Protein AF-A0A945F8F7-F1 (afdb_monomer_lite)

Foldseek 3Di:
DDFDADQLLLLLVLDADDLVVLCVLLVPPDPVLSVLSVVLRVVLNVVSVVLCVVCVVVRVVLRVVSVVLSVVCVVVVHNPVVVVSVVSSVVPRPVSSVVNVVSVVVSLVSNVVSGDPSSSVSVVVVSCVSNVPPDDD

Radius of gyration: 18.46 Å; chains: 1; bounding box: 44×26×51 Å

pLDDT: mean 91.89, std 13.71, range [28.7, 98.62]

Sequence (137 aa):
MSPPEFNAIEKARIITYDTEKVIKKLKITEDSISKEISKYMATYNNEMNNLLLLHSKTLADLEKEFDKNVKIAIQNRDRSQMSGMKIKIKKIIPPIRYEVFEHEKVLNEALESILTEKQNNKWLKYQKQHNPNSTTF

Structure (mmCIF, N/CA/C/O backbone):
data_AF-A0A945F8F7-F1
#
_entry.id   AF-A0A945F8F7-F1
#
loop_
_atom_site.group_PDB
_atom_site.id
_atom_site.type_symbol
_atom_site.label_atom_id
_atom_site.label_alt_id
_atom_site.label_comp_id
_atom_site.label_asym_id
_atom_site.label_entity_id
_atom_site.label_seq_id
_atom_site.pdbx_PDB_ins_code
_atom_site.Cartn_x
_atom_site.Cartn_y
_atom_site.Cartn_z
_atom_site.occupancy
_atom_site.B_iso_or_equiv
_ato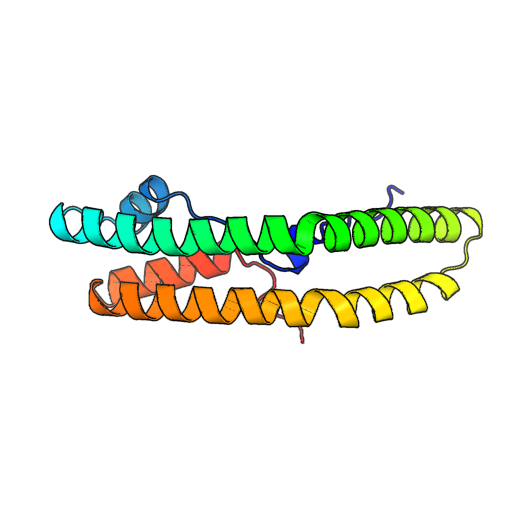m_site.auth_seq_id
_atom_site.auth_comp_id
_atom_site.auth_asym_id
_atom_site.auth_atom_id
_atom_site.pdbx_PDB_model_num
ATOM 1 N N . MET A 1 1 ? 23.461 15.217 -12.844 1.00 51.34 1 MET A N 1
ATOM 2 C CA . MET A 1 1 ? 22.007 15.161 -12.583 1.00 51.34 1 MET A CA 1
ATOM 3 C C . MET A 1 1 ? 21.651 13.691 -12.454 1.00 51.34 1 MET A C 1
ATOM 5 O O . MET A 1 1 ? 21.923 12.957 -13.397 1.00 51.34 1 MET A O 1
ATOM 9 N N . SER A 1 2 ? 21.180 13.243 -11.292 1.00 55.06 2 SER A N 1
ATOM 10 C CA . SER A 1 2 ? 20.784 11.840 -11.118 1.00 55.06 2 SER A CA 1
ATOM 11 C C . SER A 1 2 ? 19.518 11.552 -11.937 1.00 55.06 2 SER A C 1
ATOM 13 O O . SER A 1 2 ? 18.683 12.452 -12.075 1.00 55.06 2 SER A O 1
ATOM 15 N N . PRO A 1 3 ? 19.379 10.348 -12.517 1.00 61.91 3 PRO A N 1
ATOM 16 C CA . PRO A 1 3 ? 18.141 9.913 -13.157 1.00 61.91 3 PRO A CA 1
ATOM 17 C C . PRO A 1 3 ? 16.928 10.125 -12.235 1.00 61.91 3 PRO A C 1
ATOM 19 O O . PRO A 1 3 ? 17.061 9.894 -11.034 1.00 61.91 3 PRO A O 1
ATOM 22 N N . PRO A 1 4 ? 15.759 10.552 -12.749 1.00 70.75 4 PRO A N 1
ATOM 23 C CA . PRO A 1 4 ? 14.521 10.455 -11.985 1.00 70.75 4 PRO A CA 1
ATOM 24 C C . PRO A 1 4 ? 14.266 8.993 -11.608 1.00 70.75 4 PRO A C 1
ATOM 26 O O . PRO A 1 4 ? 14.385 8.115 -12.458 1.00 70.75 4 PRO A O 1
ATOM 29 N N . GLU A 1 5 ? 13.906 8.753 -10.353 1.00 80.31 5 GLU A N 1
ATOM 30 C CA . GLU A 1 5 ? 13.538 7.428 -9.860 1.00 80.31 5 GLU A CA 1
ATOM 31 C C . GLU A 1 5 ? 12.082 7.117 -10.236 1.00 80.31 5 GLU A C 1
ATOM 33 O O . GLU A 1 5 ? 11.199 7.980 -10.151 1.00 80.31 5 GLU A O 1
ATOM 38 N N . PHE A 1 6 ? 11.824 5.894 -10.699 1.00 89.06 6 PHE A N 1
ATOM 39 C CA . PHE A 1 6 ? 10.484 5.410 -11.017 1.00 89.06 6 PHE A CA 1
ATOM 40 C C . PHE A 1 6 ? 10.200 4.146 -10.213 1.00 89.06 6 PHE A C 1
ATOM 42 O O . PHE A 1 6 ? 10.767 3.100 -10.496 1.00 89.06 6 PHE A O 1
ATOM 49 N N . ASN A 1 7 ? 9.293 4.261 -9.244 1.00 92.81 7 ASN A N 1
ATOM 50 C CA . ASN A 1 7 ? 8.803 3.142 -8.448 1.00 92.81 7 ASN A CA 1
ATOM 51 C C . ASN A 1 7 ? 7.434 2.694 -8.985 1.00 92.81 7 ASN A C 1
ATOM 53 O O . ASN A 1 7 ? 6.422 3.380 -8.818 1.00 92.81 7 ASN A O 1
ATOM 57 N N . ALA A 1 8 ? 7.396 1.564 -9.681 1.00 94.06 8 ALA A N 1
ATOM 58 C CA . ALA A 1 8 ? 6.201 1.035 -10.318 1.00 94.06 8 ALA A CA 1
ATOM 59 C C . ALA A 1 8 ? 5.153 0.578 -9.294 1.00 94.06 8 ALA A C 1
ATOM 61 O O . ALA A 1 8 ? 3.962 0.778 -9.537 1.00 94.06 8 ALA A O 1
ATOM 62 N N . ILE A 1 9 ? 5.575 0.041 -8.144 1.00 94.31 9 ILE A N 1
ATOM 63 C CA . ILE A 1 9 ? 4.683 -0.384 -7.050 1.00 94.31 9 ILE A CA 1
ATOM 64 C C . ILE A 1 9 ? 3.935 0.829 -6.482 1.00 94.31 9 ILE A C 1
ATOM 66 O O . ILE A 1 9 ? 2.704 0.829 -6.411 1.00 94.31 9 ILE A O 1
ATOM 70 N N . GLU A 1 10 ? 4.649 1.914 -6.179 1.00 92.44 10 GLU A N 1
ATOM 71 C CA . GLU A 1 10 ? 4.045 3.169 -5.715 1.00 92.44 10 GLU A CA 1
ATOM 72 C C . GLU A 1 10 ? 3.109 3.775 -6.765 1.00 92.44 10 GLU A C 1
ATOM 74 O O . GLU A 1 10 ? 2.037 4.295 -6.445 1.00 92.44 10 GLU A O 1
ATOM 79 N N . LYS A 1 11 ? 3.476 3.701 -8.051 1.00 93.38 11 LYS A N 1
ATOM 80 C CA . LYS A 1 11 ? 2.611 4.181 -9.139 1.00 93.38 11 LYS A CA 1
ATOM 81 C C . LYS A 1 11 ? 1.369 3.306 -9.309 1.00 93.38 11 LYS A C 1
ATOM 83 O O . LYS A 1 11 ? 0.324 3.848 -9.683 1.00 93.38 11 LYS A O 1
ATOM 88 N N . ALA A 1 12 ? 1.458 2.010 -9.029 1.00 95.12 12 ALA A N 1
ATOM 89 C CA . ALA A 1 12 ? 0.326 1.088 -8.978 1.00 95.12 12 ALA A CA 1
ATOM 90 C C . ALA A 1 12 ? -0.527 1.257 -7.708 1.00 95.12 12 ALA A C 1
ATOM 92 O O . ALA A 1 12 ? -1.681 0.850 -7.714 1.00 95.12 12 ALA A O 1
ATOM 93 N N . ARG A 1 13 ? -0.004 1.939 -6.677 1.00 93.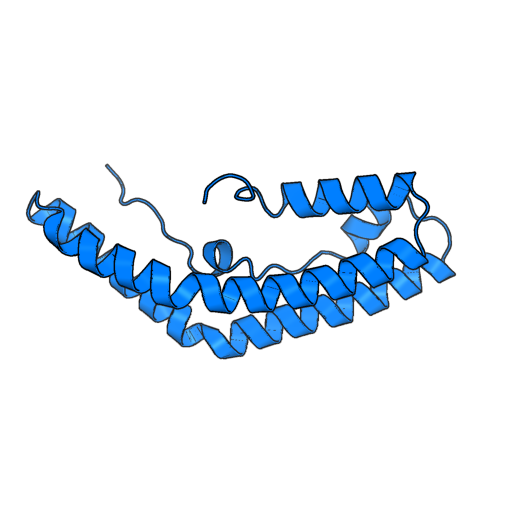88 13 ARG A N 1
ATOM 94 C CA . ARG A 1 13 ? -0.623 2.143 -5.354 1.00 93.88 13 ARG A CA 1
ATOM 95 C C . ARG A 1 13 ? -0.805 0.865 -4.536 1.00 93.88 13 ARG A C 1
ATOM 97 O O . ARG A 1 13 ? -1.640 0.827 -3.643 1.00 93.88 13 ARG A O 1
ATOM 104 N N . ILE A 1 14 ? -0.002 -0.162 -4.791 1.00 95.38 14 ILE A N 1
ATOM 105 C CA . ILE A 1 14 ? -0.041 -1.376 -3.975 1.00 95.38 14 ILE A CA 1
ATOM 106 C C . ILE A 1 14 ? 0.645 -1.065 -2.638 1.00 95.38 14 ILE A C 1
ATOM 108 O O . ILE A 1 14 ? 1.872 -1.069 -2.547 1.00 95.38 14 ILE A O 1
ATOM 112 N N . ILE A 1 15 ? -0.151 -0.732 -1.619 1.00 94.25 15 ILE A N 1
ATOM 113 C CA . ILE A 1 15 ? 0.322 -0.375 -0.277 1.00 94.25 15 ILE A CA 1
ATOM 114 C C . ILE A 1 15 ? -0.455 -1.133 0.794 1.00 94.25 15 ILE A C 1
ATOM 116 O O . ILE A 1 15 ? -1.669 -1.277 0.707 1.00 94.25 15 ILE A O 1
ATOM 120 N N . THR A 1 16 ? 0.239 -1.565 1.841 1.00 95.75 16 THR A N 1
ATOM 121 C CA . THR A 1 16 ? -0.369 -2.167 3.035 1.00 95.75 16 THR A CA 1
ATOM 122 C C . THR A 1 16 ? -0.438 -1.157 4.173 1.00 95.75 16 THR A C 1
ATOM 124 O O . THR A 1 16 ? 0.426 -0.282 4.289 1.00 95.75 16 THR A O 1
ATOM 127 N N . TYR A 1 17 ? -1.402 -1.320 5.074 1.00 96.00 17 TYR A N 1
ATOM 128 C CA . TYR A 1 17 ? -1.510 -0.505 6.280 1.00 96.00 17 TYR A CA 1
ATOM 129 C C . TYR A 1 17 ? -1.005 -1.238 7.517 1.00 96.00 17 TYR A C 1
ATOM 131 O O . TYR A 1 17 ? -1.265 -2.422 7.723 1.00 96.00 17 TYR A O 1
ATOM 139 N N . ASP A 1 18 ? -0.324 -0.494 8.381 1.00 96.56 18 ASP A N 1
ATOM 140 C CA . ASP A 1 18 ? 0.001 -0.934 9.731 1.00 96.56 18 ASP A CA 1
ATOM 141 C C . ASP A 1 18 ? -1.242 -0.766 10.616 1.00 96.56 18 ASP A C 1
ATOM 143 O O . ASP A 1 18 ? -1.633 0.351 10.973 1.00 96.56 18 ASP A O 1
ATOM 147 N N . THR A 1 19 ? -1.878 -1.891 10.935 1.00 96.25 19 THR A N 1
ATOM 148 C CA . THR A 1 19 ? -3.125 -1.948 11.700 1.00 96.25 19 THR A CA 1
ATOM 149 C C . THR A 1 19 ? -3.015 -1.237 13.050 1.00 96.25 19 THR A C 1
ATOM 151 O O . THR A 1 19 ? -3.908 -0.466 13.409 1.00 96.25 19 THR A O 1
ATOM 154 N N . GLU A 1 20 ? -1.912 -1.419 13.783 1.00 96.62 20 GLU A N 1
ATOM 155 C CA . GLU A 1 20 ? -1.714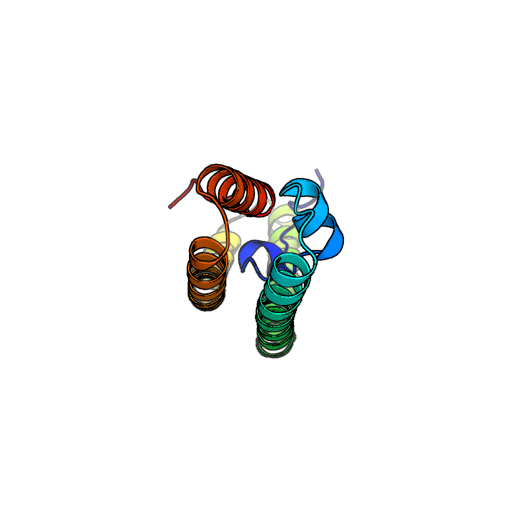 -0.785 15.092 1.00 96.62 20 GLU A CA 1
ATOM 156 C C . GLU A 1 20 ? -1.625 0.738 14.958 1.00 96.62 20 GLU A C 1
ATOM 158 O O . GLU A 1 20 ? -2.254 1.486 15.719 1.00 96.62 20 GLU A O 1
ATOM 163 N N . LYS A 1 21 ? -0.894 1.223 13.944 1.00 96.62 21 LYS A N 1
ATOM 164 C CA . LYS A 1 21 ? -0.823 2.660 13.647 1.00 96.62 21 LYS A CA 1
ATOM 165 C C . LYS A 1 21 ? -2.183 3.226 13.266 1.00 96.62 21 LYS A C 1
ATOM 167 O O . LYS A 1 21 ? -2.504 4.332 13.710 1.00 96.62 21 LYS A O 1
ATOM 172 N N . VAL A 1 22 ? -2.987 2.498 12.489 1.00 96.88 22 VAL A N 1
ATOM 173 C CA . VAL A 1 22 ? -4.345 2.929 12.129 1.00 96.88 22 VAL A CA 1
ATOM 174 C C . VAL A 1 22 ? -5.217 3.037 13.376 1.00 96.88 22 VAL A C 1
ATOM 176 O O . VAL A 1 22 ? -5.749 4.115 13.644 1.00 96.88 22 VAL A O 1
ATOM 179 N N . ILE A 1 23 ? -5.309 1.981 14.187 1.00 97.75 23 ILE A N 1
ATOM 180 C CA . ILE A 1 23 ? -6.103 1.954 15.429 1.00 97.75 23 ILE A CA 1
ATOM 181 C C . ILE A 1 23 ? -5.724 3.136 16.335 1.00 97.75 23 ILE A C 1
ATOM 183 O O . ILE A 1 23 ? -6.587 3.912 16.768 1.00 97.75 23 ILE A O 1
ATOM 187 N N . LYS A 1 24 ? -4.417 3.362 16.529 1.00 97.31 24 LYS A N 1
ATOM 188 C CA . LYS A 1 24 ? -3.890 4.491 17.308 1.00 97.31 24 LYS A CA 1
ATOM 189 C C . LYS A 1 24 ? -4.257 5.850 16.701 1.00 97.31 24 LYS A C 1
ATOM 191 O O . LYS A 1 24 ? -4.648 6.767 17.427 1.00 97.31 24 LYS A O 1
ATOM 196 N N . LYS A 1 25 ? -4.157 6.009 15.377 1.00 96.00 25 LYS A N 1
ATOM 197 C CA . LYS A 1 25 ? -4.490 7.256 14.660 1.00 96.00 25 LYS A CA 1
ATOM 198 C C . LYS A 1 25 ? -5.976 7.598 14.773 1.00 96.00 25 LYS A C 1
ATOM 200 O O . LYS A 1 25 ? -6.337 8.768 14.962 1.00 96.00 25 LYS A O 1
ATOM 205 N N . LEU A 1 26 ? -6.830 6.584 14.674 1.00 97.06 26 LEU A N 1
ATOM 206 C CA . LEU A 1 26 ? -8.278 6.723 14.784 1.00 97.06 26 LEU A CA 1
ATOM 207 C C . LEU A 1 26 ? -8.729 6.956 16.233 1.00 97.06 26 LEU A C 1
ATOM 209 O O . LEU A 1 26 ? -9.780 7.565 16.439 1.00 97.06 26 LEU A O 1
ATOM 213 N N . LYS A 1 27 ? -7.867 6.646 17.215 1.00 97.06 27 LYS A N 1
ATOM 214 C CA . LYS A 1 27 ? -8.147 6.691 18.659 1.00 97.06 27 LYS A CA 1
ATOM 215 C C . LYS A 1 27 ? -9.254 5.702 19.038 1.00 97.06 27 LYS A C 1
ATOM 217 O O . LYS A 1 27 ? -10.198 6.075 19.728 1.00 97.06 27 LYS A O 1
ATOM 222 N N . ILE A 1 28 ? -9.163 4.477 18.525 1.00 97.50 28 ILE A N 1
ATOM 223 C CA . ILE A 1 28 ? -10.078 3.394 18.897 1.00 97.50 28 ILE A CA 1
ATOM 224 C C . ILE A 1 28 ? -9.672 2.883 20.275 1.00 97.50 28 ILE A C 1
ATOM 226 O O . ILE A 1 28 ? -8.506 2.564 20.495 1.00 97.50 28 ILE A O 1
ATOM 230 N N . THR A 1 29 ? -10.629 2.850 21.194 1.00 95.00 29 THR A N 1
ATOM 231 C CA . THR A 1 29 ? -10.441 2.345 22.561 1.00 95.00 29 THR A CA 1
ATOM 232 C C . THR A 1 29 ? -11.253 1.087 22.830 1.00 95.00 29 THR A C 1
ATOM 234 O O . THR A 1 29 ? -11.001 0.414 23.819 1.00 95.00 29 THR A O 1
ATOM 237 N N . GLU A 1 30 ? -12.248 0.792 21.990 1.00 96.75 30 GLU A N 1
ATOM 238 C CA . GLU A 1 30 ? -13.101 -0.381 22.141 1.00 96.75 30 GLU A CA 1
ATOM 239 C C . GLU A 1 30 ? -12.453 -1.603 21.480 1.00 96.75 30 GLU A C 1
ATOM 241 O O . GLU A 1 30 ? -12.122 -1.582 20.290 1.00 96.75 30 GLU A O 1
ATOM 246 N N . ASP A 1 31 ? -12.283 -2.674 22.253 1.00 96.62 31 ASP A N 1
ATOM 247 C CA . ASP A 1 31 ? -11.599 -3.890 21.802 1.00 96.62 31 ASP A CA 1
ATOM 248 C C . ASP A 1 31 ? -12.348 -4.620 20.680 1.00 96.62 31 ASP A C 1
ATOM 250 O O . ASP A 1 31 ? -11.717 -5.224 19.812 1.00 96.62 31 ASP A O 1
ATOM 254 N N . SER A 1 32 ? -13.682 -4.570 20.678 1.00 96.88 32 SER A N 1
ATOM 255 C CA . SER A 1 32 ? -14.534 -5.145 19.625 1.00 96.88 32 SER A CA 1
ATOM 256 C C . SER A 1 32 ? -14.232 -4.491 18.269 1.00 96.88 32 SER A C 1
ATOM 258 O O . SER A 1 32 ? -13.832 -5.176 17.329 1.00 96.88 32 SER A O 1
ATOM 260 N N . ILE A 1 33 ? -14.301 -3.158 18.207 1.00 97.25 33 ILE A N 1
ATOM 261 C CA . ILE A 1 33 ? -14.017 -2.352 17.015 1.00 97.25 33 ILE A CA 1
ATOM 262 C C . ILE A 1 33 ? -12.559 -2.546 16.580 1.00 97.25 33 ILE A C 1
ATOM 264 O O . ILE A 1 33 ? -12.272 -2.711 15.396 1.00 97.25 33 ILE A O 1
ATOM 268 N N . SER A 1 34 ? -11.620 -2.579 17.529 1.00 97.62 34 SER A N 1
ATOM 269 C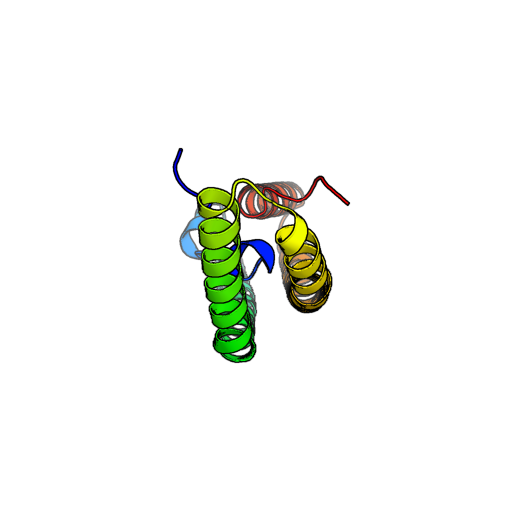 CA . SER A 1 34 ? -10.199 -2.837 17.256 1.00 97.62 34 SER A CA 1
ATOM 270 C C . SER A 1 34 ? -9.973 -4.183 16.546 1.00 97.62 34 SER A C 1
ATOM 272 O O . SER A 1 34 ? -9.235 -4.261 15.555 1.00 97.62 34 SER A O 1
ATOM 274 N N . LYS A 1 35 ? -10.657 -5.245 16.996 1.00 98.06 35 LYS A N 1
ATOM 275 C CA . LYS A 1 35 ? -10.608 -6.575 16.365 1.00 98.06 35 LYS A CA 1
ATOM 276 C C . LYS A 1 35 ? -11.217 -6.573 14.963 1.00 98.06 35 LYS A C 1
ATOM 278 O O . LYS A 1 35 ? -10.642 -7.180 14.059 1.00 98.06 35 LYS A O 1
ATOM 283 N N . GLU A 1 36 ? -12.334 -5.880 14.758 1.00 98.12 36 GLU A N 1
ATOM 284 C CA . GLU A 1 36 ? -12.966 -5.774 13.438 1.00 98.12 36 GLU A CA 1
ATOM 285 C C . GLU A 1 36 ? -12.089 -5.017 12.439 1.00 98.12 36 GLU A C 1
ATOM 287 O O . GLU A 1 36 ? -11.824 -5.526 11.349 1.00 98.12 36 GLU A O 1
ATOM 292 N N . ILE A 1 37 ? -11.533 -3.868 12.838 1.00 98.19 37 ILE A N 1
ATOM 293 C CA . ILE A 1 37 ? -10.556 -3.123 12.029 1.00 98.19 37 ILE A CA 1
ATOM 294 C C . ILE A 1 37 ? -9.379 -4.023 11.663 1.00 98.19 37 ILE A C 1
ATOM 296 O O . ILE A 1 37 ? -8.962 -4.052 10.507 1.00 98.19 37 ILE A O 1
ATOM 300 N N . SER A 1 38 ? -8.863 -4.791 12.625 1.00 98.25 38 SER A N 1
ATOM 301 C CA . SER A 1 38 ? -7.740 -5.701 12.387 1.00 98.25 38 SER A CA 1
ATOM 302 C C . SER A 1 38 ? -8.061 -6.756 11.333 1.00 98.25 38 SER A C 1
ATOM 304 O O . SER A 1 38 ? -7.232 -7.026 10.466 1.00 98.25 38 SER A O 1
ATOM 306 N N . LYS A 1 39 ? -9.278 -7.308 11.354 1.00 98.44 39 LYS A N 1
ATOM 307 C CA . LYS A 1 39 ? -9.744 -8.277 10.358 1.00 98.44 39 LYS A CA 1
ATOM 308 C C . LYS A 1 39 ? -9.869 -7.654 8.964 1.00 98.44 39 LYS A C 1
ATOM 310 O O . LYS A 1 39 ? -9.390 -8.243 7.991 1.00 98.44 39 LYS A O 1
ATOM 315 N N . TYR A 1 40 ? -10.487 -6.477 8.857 1.00 98.56 40 TYR A N 1
ATOM 316 C CA . TYR A 1 40 ? -10.649 -5.791 7.571 1.00 98.56 40 TYR A CA 1
ATOM 317 C C . TYR A 1 40 ? -9.300 -5.368 6.978 1.00 98.56 40 TYR A C 1
ATOM 319 O O . TYR A 1 40 ? -9.046 -5.610 5.799 1.00 98.56 40 TYR A O 1
ATOM 327 N N . MET A 1 41 ? -8.391 -4.845 7.807 1.00 97.81 41 MET A N 1
ATOM 328 C CA . MET A 1 41 ? -7.029 -4.492 7.393 1.00 97.81 41 MET A CA 1
ATOM 329 C C . MET A 1 41 ? -6.213 -5.709 6.968 1.00 97.81 41 MET A C 1
ATOM 331 O O . MET A 1 41 ? -5.534 -5.651 5.948 1.00 97.81 41 MET A O 1
ATOM 335 N N . ALA A 1 42 ? -6.288 -6.821 7.705 1.00 98.44 42 ALA A N 1
ATOM 336 C CA . ALA A 1 42 ? -5.599 -8.053 7.324 1.00 98.44 42 ALA A CA 1
ATOM 337 C C . ALA A 1 42 ? -6.086 -8.573 5.965 1.00 98.44 42 ALA A C 1
ATOM 339 O O . ALA A 1 42 ? -5.274 -8.964 5.131 1.00 98.44 42 ALA A O 1
ATOM 340 N N . THR A 1 43 ? -7.399 -8.520 5.725 1.00 98.50 43 THR A N 1
ATOM 341 C CA . THR A 1 43 ? -7.997 -8.910 4.440 1.00 98.50 43 THR A CA 1
ATOM 342 C C . THR A 1 43 ? -7.466 -8.031 3.309 1.00 98.50 43 THR A C 1
ATOM 344 O O . THR A 1 43 ? -6.891 -8.547 2.357 1.00 98.50 43 THR A O 1
ATOM 347 N N . TYR A 1 44 ? -7.563 -6.706 3.448 1.00 98.44 44 TYR A N 1
ATOM 348 C CA . TYR A 1 44 ? -7.037 -5.765 2.457 1.00 98.44 44 TYR A CA 1
ATOM 349 C C . TYR A 1 44 ? -5.530 -5.950 2.209 1.00 98.44 44 TYR A C 1
ATOM 351 O O . TYR A 1 44 ? -5.097 -6.045 1.065 1.00 98.44 44 TYR A O 1
ATOM 359 N N . ASN A 1 45 ? -4.722 -6.056 3.268 1.00 98.38 45 ASN A N 1
ATOM 360 C CA . ASN A 1 45 ? -3.274 -6.230 3.150 1.00 98.38 45 ASN A CA 1
ATOM 361 C C . ASN A 1 45 ? -2.905 -7.532 2.427 1.00 98.38 45 ASN A C 1
ATOM 363 O O . ASN A 1 45 ? -1.953 -7.544 1.648 1.00 98.38 45 ASN A O 1
ATOM 367 N N . ASN A 1 46 ? -3.653 -8.614 2.658 1.00 98.62 46 ASN A N 1
ATOM 368 C CA . ASN A 1 46 ? -3.461 -9.865 1.930 1.00 98.62 46 ASN A CA 1
ATOM 369 C C . ASN A 1 46 ? -3.754 -9.689 0.437 1.00 98.62 46 ASN A C 1
ATOM 371 O O . ASN A 1 46 ? -2.954 -10.143 -0.376 1.00 98.62 46 ASN A O 1
ATOM 375 N N . GLU A 1 47 ? -4.816 -8.970 0.066 1.00 98.44 47 GLU A N 1
ATOM 376 C CA . GLU A 1 47 ? -5.089 -8.676 -1.346 1.00 98.44 47 GLU A CA 1
ATOM 377 C C . GLU A 1 47 ? -4.002 -7.805 -1.982 1.00 98.44 47 GLU A C 1
ATOM 379 O O . GLU A 1 47 ? -3.568 -8.072 -3.101 1.00 98.44 47 GLU A O 1
ATOM 384 N N . MET A 1 48 ? -3.461 -6.824 -1.256 1.00 98.25 48 MET A N 1
ATOM 385 C CA . MET A 1 48 ? -2.328 -6.030 -1.748 1.00 98.25 48 MET A CA 1
ATOM 386 C C . MET A 1 48 ? -1.078 -6.889 -1.964 1.00 98.25 48 MET A C 1
ATOM 388 O O . MET A 1 48 ? -0.390 -6.737 -2.972 1.00 98.25 48 MET A O 1
ATOM 392 N N . ASN A 1 49 ? -0.806 -7.835 -1.062 1.00 98.19 49 ASN A N 1
ATOM 393 C CA . ASN A 1 49 ? 0.288 -8.791 -1.226 1.00 98.19 49 ASN A CA 1
ATOM 394 C C . ASN A 1 49 ? 0.052 -9.735 -2.418 1.00 98.19 49 ASN A C 1
ATOM 396 O O . ASN A 1 49 ? 0.996 -10.037 -3.149 1.00 98.19 49 ASN A O 1
ATOM 400 N N . ASN A 1 50 ? -1.192 -10.160 -2.652 1.00 98.44 50 ASN A N 1
ATOM 401 C CA . ASN A 1 50 ? -1.562 -10.982 -3.803 1.00 98.44 50 ASN A CA 1
ATOM 402 C C . ASN A 1 50 ? -1.359 -10.222 -5.120 1.00 98.44 50 ASN A C 1
ATOM 404 O O . ASN A 1 50 ? -0.720 -10.749 -6.032 1.00 98.44 50 ASN A O 1
ATOM 408 N N . LEU A 1 51 ? -1.826 -8.970 -5.205 1.00 98.12 51 LEU A N 1
ATOM 409 C CA . LEU A 1 51 ? -1.596 -8.099 -6.363 1.00 98.12 51 LEU A CA 1
ATOM 410 C C . LEU A 1 51 ? -0.101 -7.853 -6.587 1.00 98.12 51 LEU A C 1
ATOM 412 O O . LEU A 1 51 ? 0.376 -7.920 -7.723 1.00 98.12 51 LEU A O 1
ATOM 416 N N . LEU A 1 52 ? 0.661 -7.618 -5.513 1.00 97.69 52 LEU A N 1
ATOM 417 C CA . LEU A 1 52 ? 2.110 -7.471 -5.601 1.00 97.69 52 LEU A CA 1
ATOM 418 C C . LEU A 1 52 ? 2.752 -8.729 -6.182 1.00 97.69 52 LEU A C 1
ATOM 420 O O . LEU A 1 52 ? 3.567 -8.623 -7.094 1.00 97.69 52 LEU A O 1
ATOM 424 N N . LEU A 1 53 ? 2.384 -9.912 -5.691 1.00 98.25 53 LEU A N 1
ATOM 425 C CA . LEU A 1 53 ? 2.916 -11.178 -6.185 1.00 98.25 53 LEU A CA 1
ATOM 426 C C . LEU A 1 53 ? 2.570 -11.382 -7.666 1.00 98.25 53 LEU A C 1
ATOM 428 O O . LEU A 1 53 ? 3.468 -11.652 -8.468 1.00 98.25 53 LEU A O 1
ATOM 432 N N . LEU A 1 54 ? 1.298 -11.187 -8.026 1.00 98.44 54 LEU A N 1
ATOM 433 C CA . LEU A 1 54 ? 0.767 -11.355 -9.379 1.00 98.44 54 LEU A CA 1
ATOM 434 C C . LEU A 1 54 ? 1.472 -10.448 -10.396 1.00 98.44 54 LEU A C 1
ATOM 436 O O . LEU A 1 54 ? 1.807 -10.889 -11.497 1.00 98.44 54 LEU A O 1
ATOM 440 N N . HIS A 1 55 ? 1.732 -9.193 -10.027 1.00 97.94 55 HIS A N 1
ATOM 441 C CA . HIS A 1 55 ? 2.315 -8.195 -10.926 1.00 97.94 55 HIS A CA 1
ATOM 442 C C . HIS A 1 55 ? 3.813 -7.952 -10.717 1.00 97.94 55 HIS A C 1
ATOM 444 O O . HIS A 1 55 ? 4.402 -7.176 -11.471 1.00 97.94 55 HIS A O 1
ATOM 450 N N . SER A 1 56 ? 4.445 -8.627 -9.753 1.00 96.69 56 SER A N 1
ATOM 451 C CA . SER A 1 56 ? 5.845 -8.421 -9.342 1.00 96.69 56 SER A CA 1
ATOM 452 C C . SER A 1 56 ? 6.810 -8.362 -10.525 1.00 96.69 56 SER A C 1
ATOM 454 O O . SER A 1 56 ? 7.558 -7.397 -10.679 1.00 96.69 56 SER A O 1
ATOM 456 N N . LYS A 1 57 ? 6.750 -9.363 -11.410 1.00 97.88 57 LYS A N 1
ATOM 457 C CA . LYS A 1 57 ? 7.591 -9.431 -12.608 1.00 97.88 57 LYS A CA 1
ATOM 458 C C . LYS A 1 57 ? 7.322 -8.268 -13.562 1.00 97.88 57 LYS A C 1
ATOM 460 O O . LYS A 1 57 ? 8.258 -7.603 -13.988 1.00 97.88 57 LYS A O 1
ATOM 465 N N . THR A 1 58 ? 6.054 -8.001 -13.867 1.00 98.00 58 THR A N 1
ATOM 466 C CA . THR A 1 58 ? 5.648 -6.924 -14.782 1.00 98.00 58 THR A CA 1
ATOM 467 C C . THR A 1 58 ? 6.108 -5.553 -14.287 1.00 98.00 58 THR A C 1
ATOM 469 O O . THR A 1 58 ? 6.601 -4.751 -15.077 1.00 98.00 58 THR A O 1
ATOM 472 N N . LEU A 1 59 ? 5.970 -5.284 -12.986 1.00 97.19 59 LEU A N 1
ATOM 473 C CA . LEU A 1 59 ? 6.394 -4.027 -12.369 1.00 97.19 59 LEU A CA 1
ATOM 474 C C . LEU A 1 59 ? 7.926 -3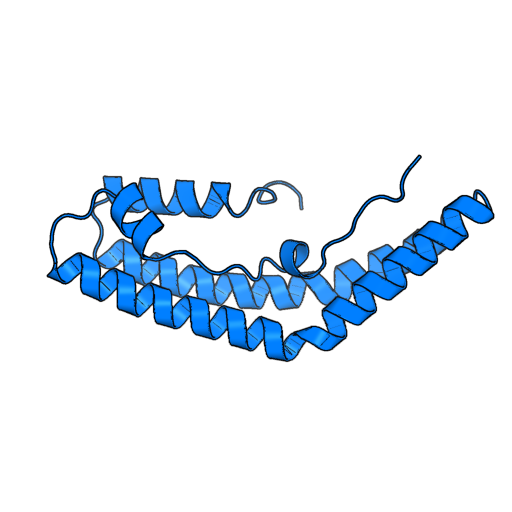.907 -12.359 1.00 97.19 59 LEU A C 1
ATOM 476 O O . LEU A 1 59 ? 8.447 -2.878 -12.781 1.00 97.19 59 LEU A O 1
ATOM 480 N N . ALA A 1 60 ? 8.645 -4.971 -11.990 1.00 97.06 60 ALA A N 1
ATOM 481 C CA . ALA A 1 60 ? 10.109 -4.984 -11.997 1.00 97.06 60 ALA A CA 1
ATOM 482 C C . ALA A 1 60 ? 10.699 -4.814 -13.409 1.00 97.06 60 ALA A C 1
ATOM 484 O O . ALA A 1 60 ? 11.698 -4.116 -13.595 1.00 97.06 60 ALA A O 1
ATOM 485 N N . ASP A 1 61 ? 10.089 -5.435 -14.420 1.00 97.12 61 ASP A N 1
ATOM 486 C CA . ASP A 1 61 ? 10.511 -5.280 -15.813 1.00 97.12 61 ASP A CA 1
ATOM 487 C C . ASP A 1 61 ? 10.239 -3.850 -16.312 1.00 97.12 61 ASP A C 1
ATOM 489 O O . ASP A 1 61 ? 11.088 -3.261 -16.986 1.00 97.12 61 ASP A O 1
ATOM 493 N N . LEU A 1 62 ? 9.110 -3.245 -15.916 1.00 96.50 62 LEU A N 1
ATOM 494 C CA . LEU A 1 62 ? 8.784 -1.853 -16.238 1.00 96.50 62 LEU A CA 1
ATOM 495 C C . LEU A 1 62 ? 9.807 -0.863 -15.653 1.00 96.50 62 LEU A C 1
ATOM 497 O O . LEU A 1 62 ? 10.213 0.065 -16.354 1.00 96.50 62 LEU A O 1
ATOM 501 N N . GLU A 1 63 ? 10.240 -1.059 -14.405 1.00 95.38 63 GLU A N 1
ATOM 502 C CA . GLU A 1 63 ? 11.277 -0.237 -13.760 1.00 95.38 63 GLU A CA 1
ATOM 503 C C . GLU A 1 63 ? 12.631 -0.375 -14.458 1.00 95.38 63 GLU A C 1
ATOM 505 O O . GLU A 1 63 ? 13.239 0.623 -14.847 1.00 95.38 63 GLU A O 1
ATOM 510 N N . LYS A 1 64 ? 13.074 -1.612 -14.717 1.00 95.56 64 LYS A N 1
ATOM 511 C CA . LYS A 1 64 ? 14.336 -1.873 -15.429 1.00 95.56 64 LYS A CA 1
ATOM 512 C C . LYS A 1 64 ? 14.351 -1.240 -16.817 1.00 95.56 64 LYS A C 1
ATOM 514 O O . LYS A 1 64 ? 15.366 -0.681 -17.243 1.00 95.56 64 LYS A O 1
ATOM 519 N N . GLU A 1 65 ? 13.240 -1.337 -17.546 1.00 95.00 65 GLU A N 1
ATOM 520 C CA . GLU A 1 65 ? 13.102 -0.690 -18.846 1.00 95.00 65 GLU A CA 1
ATOM 521 C C . GLU A 1 65 ? 13.142 0.835 -18.735 1.00 95.00 65 GLU A C 1
ATOM 523 O O . GLU A 1 65 ? 13.808 1.482 -19.551 1.00 95.00 65 GLU A O 1
ATOM 528 N N . PHE A 1 66 ? 12.467 1.414 -17.740 1.00 94.69 66 PHE A N 1
ATOM 529 C CA . PHE A 1 66 ? 12.493 2.852 -17.495 1.00 94.69 66 PHE A CA 1
ATOM 530 C C . PHE A 1 66 ? 13.924 3.336 -17.239 1.00 94.69 66 PHE A C 1
ATOM 532 O O . PHE A 1 66 ? 14.401 4.228 -17.944 1.00 94.69 66 PHE A O 1
ATOM 539 N N . ASP A 1 67 ? 14.645 2.687 -16.325 1.00 93.50 67 ASP A N 1
ATOM 540 C CA . ASP A 1 67 ? 16.030 3.020 -15.986 1.00 93.50 67 ASP A CA 1
ATOM 541 C C . ASP A 1 67 ? 16.958 2.942 -17.196 1.00 93.50 67 ASP A C 1
ATOM 543 O O . ASP A 1 67 ? 17.793 3.826 -17.423 1.00 93.50 67 ASP A O 1
ATOM 547 N N . LYS A 1 68 ? 16.805 1.892 -18.011 1.00 93.50 68 LYS A N 1
ATOM 548 C CA . LYS A 1 68 ? 17.566 1.734 -19.253 1.00 93.50 68 LYS A CA 1
ATOM 549 C C . LYS A 1 68 ? 17.297 2.893 -20.214 1.00 93.50 68 LYS A C 1
ATOM 551 O O . LYS A 1 68 ? 18.245 3.476 -20.740 1.00 93.50 68 LYS A O 1
ATOM 556 N N . ASN A 1 69 ? 16.030 3.244 -20.434 1.00 92.94 69 ASN A N 1
ATOM 557 C CA . ASN A 1 69 ? 15.651 4.324 -21.346 1.00 92.94 69 ASN A CA 1
ATOM 558 C C . ASN A 1 69 ? 16.130 5.693 -20.849 1.00 92.94 69 ASN A C 1
ATOM 560 O O . ASN A 1 69 ? 16.611 6.494 -21.649 1.00 92.94 69 ASN A O 1
ATOM 564 N N . VAL A 1 70 ? 16.080 5.949 -19.540 1.00 92.31 70 VAL A N 1
ATOM 565 C CA . VAL A 1 70 ? 16.610 7.187 -18.958 1.00 92.31 70 VAL A CA 1
ATOM 566 C C . VAL A 1 70 ? 18.125 7.284 -19.142 1.00 92.31 70 VAL A C 1
ATOM 568 O O . VAL A 1 70 ? 18.616 8.340 -19.543 1.00 92.31 70 VAL A O 1
ATOM 571 N N . LYS A 1 71 ? 18.872 6.194 -18.917 1.00 92.62 71 LYS A N 1
ATOM 572 C CA . LYS A 1 71 ? 20.328 6.162 -19.146 1.00 92.62 71 LYS A CA 1
ATOM 573 C C . LYS A 1 71 ? 20.676 6.465 -20.604 1.00 92.62 71 LYS A C 1
ATOM 575 O O . LYS A 1 71 ? 21.511 7.333 -20.848 1.00 92.62 71 LYS A O 1
ATOM 580 N N . ILE A 1 72 ? 19.991 5.822 -21.552 1.00 92.38 72 ILE A N 1
ATOM 581 C CA . ILE A 1 72 ? 20.167 6.073 -22.993 1.00 92.38 72 ILE A CA 1
ATOM 582 C C . ILE A 1 72 ? 19.850 7.535 -23.325 1.00 92.38 72 ILE A C 1
ATOM 584 O O . ILE A 1 72 ? 20.618 8.192 -24.025 1.00 92.38 72 ILE A O 1
ATOM 588 N N . ALA A 1 73 ? 18.754 8.071 -22.786 1.00 92.19 73 ALA A N 1
ATOM 589 C CA . ALA A 1 73 ? 18.337 9.436 -23.075 1.00 92.19 73 ALA A CA 1
ATOM 590 C C . ALA A 1 73 ? 19.329 10.489 -22.560 1.00 92.19 73 ALA A C 1
ATOM 592 O O . ALA A 1 73 ? 19.551 11.513 -23.208 1.00 92.19 73 ALA A O 1
ATOM 593 N N . ILE A 1 74 ? 19.946 10.239 -21.402 1.00 91.81 74 ILE A N 1
ATOM 594 C CA . ILE A 1 74 ? 21.008 11.091 -20.856 1.00 91.81 74 ILE A CA 1
ATOM 595 C C . ILE A 1 74 ? 22.271 10.992 -21.719 1.00 91.81 74 ILE A C 1
ATOM 597 O O . ILE A 1 74 ? 22.834 12.026 -22.075 1.00 91.81 74 ILE A O 1
ATOM 601 N N . GLN A 1 75 ? 22.696 9.774 -22.074 1.00 93.44 75 GLN A N 1
ATOM 602 C CA . GLN A 1 75 ? 23.897 9.530 -22.884 1.00 93.44 75 GLN A CA 1
ATOM 603 C C . GLN A 1 75 ? 23.802 10.190 -24.262 1.00 93.44 75 GLN A C 1
ATOM 605 O O . GLN A 1 75 ? 24.719 10.897 -24.673 1.00 93.44 75 GLN A O 1
ATOM 610 N N . ASN A 1 76 ? 22.666 10.021 -24.938 1.00 93.94 76 ASN A N 1
ATOM 611 C CA . ASN A 1 76 ? 22.457 10.523 -26.295 1.00 93.94 76 ASN A CA 1
ATOM 612 C C . ASN A 1 76 ? 21.992 11.984 -26.332 1.00 93.94 76 ASN A C 1
ATOM 614 O O . ASN A 1 76 ? 21.871 12.556 -27.412 1.00 93.94 76 ASN A O 1
ATOM 618 N N . ARG A 1 77 ? 21.688 12.584 -25.170 1.00 90.56 77 ARG A N 1
ATOM 619 C CA . ARG A 1 77 ? 20.998 13.882 -25.054 1.00 90.56 77 ARG A CA 1
ATOM 620 C C . ARG A 1 77 ? 19.695 13.944 -25.870 1.00 90.56 77 ARG A C 1
ATOM 622 O O . ARG A 1 77 ? 19.268 15.022 -26.271 1.00 90.56 77 ARG A O 1
ATOM 629 N N . ASP A 1 78 ? 19.046 12.797 -26.065 1.00 92.25 78 ASP A N 1
ATOM 630 C CA . ASP A 1 78 ? 17.808 12.644 -26.828 1.00 92.25 78 ASP A CA 1
ATOM 631 C C . ASP A 1 78 ? 16.763 11.893 -25.997 1.00 92.25 78 ASP A C 1
ATOM 633 O O . ASP A 1 78 ? 16.977 10.771 -25.550 1.00 92.25 78 ASP A O 1
ATOM 637 N N . ARG A 1 79 ? 15.598 12.513 -25.801 1.00 89.50 79 ARG A N 1
ATOM 638 C CA . ARG A 1 79 ? 14.488 11.956 -25.015 1.00 89.50 79 ARG A CA 1
ATOM 639 C C . ARG A 1 79 ? 13.382 11.342 -25.874 1.00 89.50 79 ARG A C 1
ATOM 641 O O . ARG A 1 79 ? 12.354 10.962 -25.316 1.00 89.50 79 ARG A O 1
ATOM 648 N N . SER A 1 80 ? 13.564 11.227 -27.189 1.00 90.00 80 SER A N 1
ATOM 649 C CA . SER A 1 80 ? 12.576 10.674 -28.128 1.00 90.00 80 SER A CA 1
ATOM 650 C C . SER A 1 80 ? 12.020 9.314 -27.671 1.00 90.00 80 SER A C 1
ATOM 652 O O . SER A 1 80 ? 10.802 9.113 -27.634 1.00 90.00 80 SER A O 1
ATOM 654 N N . GLN A 1 81 ? 12.897 8.429 -27.187 1.00 85.06 81 GLN A N 1
ATOM 655 C CA . GLN A 1 81 ? 12.568 7.082 -26.695 1.00 85.06 81 GLN A CA 1
ATOM 656 C C . GLN A 1 81 ? 11.689 7.074 -25.428 1.00 85.06 81 GLN A C 1
ATOM 658 O O . GLN A 1 81 ? 10.958 6.116 -25.170 1.00 85.06 81 GLN A O 1
ATOM 663 N N . MET A 1 82 ? 11.661 8.171 -24.659 1.00 91.75 82 MET A N 1
ATOM 664 C CA . MET A 1 82 ? 10.813 8.271 -23.463 1.00 91.75 82 MET A CA 1
ATOM 665 C C . MET A 1 82 ? 9.318 8.305 -23.799 1.00 91.75 82 MET A C 1
ATOM 667 O O . MET A 1 82 ? 8.492 8.040 -22.926 1.00 91.75 82 MET A O 1
ATOM 671 N N . SER A 1 83 ? 8.946 8.625 -25.041 1.00 91.31 83 SER A N 1
ATOM 672 C CA . SER A 1 83 ? 7.551 8.572 -25.495 1.00 91.31 83 SER A CA 1
ATOM 673 C C . SER A 1 83 ? 6.985 7.148 -25.414 1.00 91.31 83 SER A C 1
ATOM 675 O O . SER A 1 83 ? 5.943 6.943 -24.790 1.00 91.31 83 SER A O 1
ATOM 677 N N . GLY A 1 84 ? 7.712 6.153 -25.932 1.00 92.38 84 GLY A N 1
ATOM 678 C CA . GLY A 1 84 ? 7.334 4.741 -25.848 1.00 92.38 84 GLY A CA 1
ATOM 679 C C . GLY A 1 84 ? 7.243 4.252 -24.403 1.00 92.38 84 GLY A C 1
ATOM 680 O O . GLY A 1 84 ? 6.283 3.575 -24.031 1.00 92.38 84 GLY A O 1
ATOM 681 N N . MET A 1 85 ? 8.179 4.687 -23.553 1.00 93.75 85 MET A N 1
ATOM 682 C CA . MET A 1 85 ? 8.154 4.372 -22.123 1.00 93.75 85 MET A CA 1
ATOM 683 C C . MET A 1 85 ? 6.891 4.912 -21.434 1.00 93.75 85 MET A C 1
ATOM 685 O O . MET A 1 85 ? 6.224 4.193 -20.691 1.00 93.75 85 MET A O 1
ATOM 689 N N . LYS A 1 86 ? 6.500 6.159 -21.730 1.00 92.31 86 LYS A N 1
ATOM 690 C CA . LYS A 1 86 ? 5.258 6.754 -21.208 1.00 92.31 86 LYS A CA 1
ATOM 691 C C . LYS A 1 86 ? 4.018 5.968 -21.641 1.00 92.31 86 LYS A C 1
ATOM 693 O O . LYS A 1 86 ? 3.113 5.790 -20.830 1.00 92.31 86 LYS A O 1
ATOM 698 N N . ILE A 1 87 ? 3.972 5.489 -22.886 1.00 95.75 87 ILE A N 1
ATOM 699 C CA . ILE A 1 87 ? 2.859 4.669 -23.393 1.00 95.75 87 ILE A CA 1
ATOM 700 C C . ILE A 1 87 ? 2.775 3.344 -22.628 1.00 95.75 87 ILE A C 1
ATOM 702 O O . ILE A 1 87 ? 1.690 2.967 -22.188 1.00 95.75 87 ILE A O 1
ATOM 706 N N . LYS A 1 88 ? 3.910 2.668 -22.399 1.00 95.44 88 LYS A N 1
ATOM 707 C CA . LYS A 1 88 ? 3.946 1.429 -21.605 1.00 95.44 88 LYS A CA 1
ATOM 708 C C . LYS A 1 88 ? 3.442 1.647 -20.179 1.00 95.44 88 LYS A C 1
ATOM 710 O O . LYS A 1 88 ? 2.569 0.908 -19.732 1.00 95.44 88 LYS A O 1
ATOM 715 N N . ILE A 1 89 ? 3.913 2.697 -19.501 1.00 95.44 89 ILE A N 1
ATOM 716 C CA . ILE A 1 89 ? 3.443 3.055 -18.152 1.00 95.44 89 ILE A CA 1
ATOM 717 C C . ILE A 1 89 ? 1.926 3.286 -18.152 1.00 95.44 89 ILE A C 1
ATOM 719 O O . ILE A 1 89 ? 1.229 2.735 -17.304 1.00 95.44 89 ILE A O 1
ATOM 723 N N . LYS A 1 90 ? 1.400 4.044 -19.126 1.00 95.56 90 LYS A N 1
ATOM 724 C CA . LYS A 1 90 ? -0.045 4.298 -19.270 1.00 95.56 90 LYS A CA 1
ATOM 725 C C . LYS A 1 90 ? -0.865 3.041 -19.563 1.00 95.56 90 LYS A C 1
ATOM 727 O O . LYS A 1 90 ? -2.051 3.027 -19.265 1.00 95.56 90 LYS A O 1
ATOM 732 N N . LYS A 1 91 ? -0.262 2.005 -20.142 1.00 97.00 91 LYS A N 1
ATOM 733 C CA . LYS A 1 91 ? -0.938 0.734 -20.417 1.00 97.00 91 LYS A CA 1
ATOM 734 C C . LYS A 1 91 ? -0.942 -0.199 -19.205 1.00 97.00 91 LYS A C 1
ATOM 736 O O . LYS A 1 91 ? -1.921 -0.901 -18.999 1.00 97.00 91 LYS A O 1
ATOM 741 N N . ILE A 1 92 ? 0.146 -0.222 -18.436 1.00 97.38 92 ILE A N 1
ATOM 742 C CA . ILE A 1 92 ? 0.362 -1.211 -17.368 1.00 97.38 92 ILE A CA 1
ATOM 743 C C . ILE A 1 92 ? -0.158 -0.724 -16.015 1.00 97.38 92 ILE A C 1
ATOM 745 O O . ILE A 1 92 ? -0.817 -1.476 -15.308 1.00 97.38 92 ILE A O 1
ATOM 749 N N . ILE A 1 93 ? 0.128 0.524 -15.642 1.00 97.25 93 ILE A N 1
ATOM 750 C CA . ILE A 1 93 ? -0.151 1.010 -14.285 1.00 97.25 93 ILE A CA 1
ATOM 751 C C . ILE A 1 93 ? -1.650 1.235 -14.015 1.00 97.25 93 ILE A C 1
ATOM 753 O O . ILE A 1 93 ? -2.102 0.841 -12.940 1.00 97.25 93 ILE A O 1
ATOM 757 N N . PRO A 1 94 ? -2.442 1.867 -14.908 1.00 96.81 94 PRO A N 1
ATOM 758 C CA . PRO A 1 94 ? -3.835 2.181 -14.591 1.00 96.81 94 PRO A CA 1
ATOM 759 C C . PRO A 1 94 ? -4.731 0.965 -14.314 1.00 96.81 94 PRO A C 1
ATOM 761 O O . PRO A 1 94 ? -5.492 1.056 -13.356 1.00 96.81 94 PRO A O 1
ATOM 764 N N . PRO A 1 95 ? -4.636 -0.162 -15.053 1.00 97.56 95 PRO A N 1
ATOM 765 C CA . PRO A 1 95 ? -5.405 -1.364 -14.724 1.00 97.56 95 PRO A CA 1
ATOM 766 C C . PRO A 1 95 ? -5.108 -1.900 -13.318 1.00 97.56 95 PRO A C 1
ATOM 768 O O . PRO A 1 95 ? -6.029 -2.076 -12.533 1.00 97.56 95 PRO A O 1
ATOM 771 N N . ILE A 1 96 ? -3.828 -2.027 -12.949 1.00 97.75 96 ILE A N 1
ATOM 772 C CA . ILE A 1 96 ? -3.430 -2.503 -11.611 1.00 97.75 96 ILE A CA 1
ATOM 773 C C . ILE A 1 96 ? -3.932 -1.539 -10.527 1.00 97.75 96 ILE A C 1
ATOM 775 O O . ILE A 1 96 ? -4.436 -1.948 -9.486 1.00 97.75 96 ILE A O 1
ATOM 779 N N . ARG A 1 97 ? -3.843 -0.228 -10.782 1.00 96.12 97 ARG A N 1
ATOM 780 C CA . ARG A 1 97 ? -4.359 0.790 -9.859 1.00 96.12 97 ARG A CA 1
ATOM 781 C C . ARG A 1 97 ? -5.878 0.712 -9.698 1.00 96.12 97 ARG A C 1
ATOM 783 O O . ARG A 1 97 ? -6.385 1.037 -8.629 1.00 96.12 97 ARG A O 1
ATOM 790 N N . TYR A 1 98 ? -6.597 0.338 -10.752 1.00 97.31 98 TYR A N 1
ATOM 791 C CA . TYR A 1 98 ? -8.039 0.137 -10.689 1.00 97.31 98 TYR A CA 1
ATOM 792 C C . TYR A 1 98 ? -8.387 -1.062 -9.797 1.00 97.31 98 TYR A C 1
ATOM 794 O O . TYR A 1 98 ? -9.255 -0.937 -8.943 1.00 97.31 98 TYR A O 1
ATOM 802 N N . GLU A 1 99 ? -7.643 -2.166 -9.898 1.00 97.50 99 GLU A N 1
ATOM 803 C CA . GLU A 1 99 ? -7.801 -3.318 -8.996 1.00 97.50 99 GLU A CA 1
ATOM 804 C C . GLU A 1 99 ? -7.558 -2.928 -7.529 1.00 97.50 99 GLU A C 1
ATOM 806 O O . GLU A 1 99 ? -8.380 -3.224 -6.663 1.00 97.50 99 GLU A O 1
ATOM 811 N N . VAL A 1 100 ? -6.494 -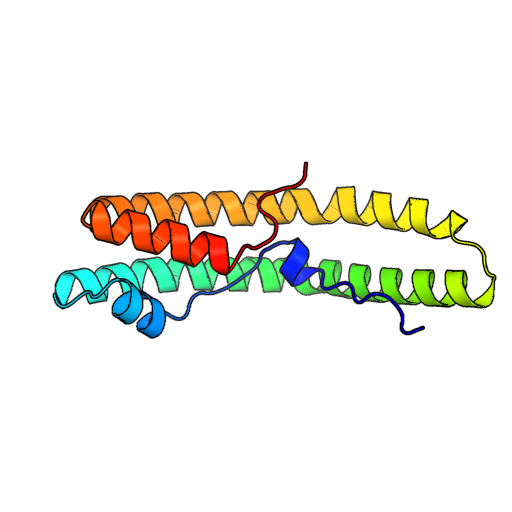2.163 -7.250 1.00 97.31 100 VAL A N 1
ATOM 812 C CA . VAL A 1 100 ? -6.247 -1.603 -5.908 1.00 97.31 100 VAL A CA 1
ATOM 813 C C . VAL A 1 100 ? -7.433 -0.768 -5.419 1.00 97.31 100 VAL A C 1
ATOM 815 O O . VAL A 1 100 ? -7.864 -0.922 -4.278 1.00 97.31 100 VAL A O 1
ATOM 818 N N . PHE A 1 101 ? -7.976 0.102 -6.274 1.00 96.50 101 PHE A N 1
ATOM 819 C CA . PHE A 1 101 ? -9.093 0.977 -5.920 1.00 96.50 101 PHE A CA 1
ATOM 820 C C . PHE A 1 101 ? -10.356 0.196 -5.526 1.00 96.50 101 PHE A C 1
ATOM 822 O O . PHE A 1 101 ? -11.029 0.577 -4.568 1.00 96.50 101 PHE A O 1
ATOM 829 N N . GLU A 1 102 ? -10.666 -0.905 -6.212 1.00 98.00 102 GLU A N 1
ATOM 830 C CA . GLU A 1 102 ? -11.812 -1.749 -5.855 1.00 98.00 102 GLU A CA 1
ATOM 831 C C . GLU A 1 102 ? -11.632 -2.377 -4.461 1.00 98.00 102 GLU A C 1
ATOM 833 O O . GLU A 1 102 ? -12.565 -2.374 -3.655 1.00 98.00 102 GLU A O 1
ATOM 838 N N . HIS A 1 103 ? -10.419 -2.814 -4.104 1.00 98.00 103 HIS A N 1
ATOM 839 C CA . HIS A 1 103 ? -10.134 -3.295 -2.747 1.00 98.00 103 HIS A CA 1
ATOM 840 C C . HIS A 1 103 ? -10.161 -2.175 -1.693 1.00 98.00 103 HIS A C 1
ATOM 842 O O . HIS A 1 103 ? -10.667 -2.384 -0.587 1.00 98.00 103 HIS A O 1
ATOM 848 N N . GLU A 1 104 ? -9.658 -0.976 -2.015 1.00 96.81 104 GLU A N 1
ATOM 849 C CA . GLU A 1 104 ? -9.745 0.195 -1.129 1.00 96.81 104 GLU A CA 1
ATOM 850 C C . GLU A 1 104 ? -11.205 0.575 -0.852 1.00 96.81 104 GLU A C 1
ATOM 852 O O . GLU A 1 104 ? -11.544 0.923 0.280 1.00 96.81 104 GLU A O 1
ATOM 857 N N . LYS A 1 105 ? -12.080 0.487 -1.859 1.00 97.50 105 LYS A N 1
ATOM 858 C CA . LYS A 1 105 ? -13.513 0.757 -1.713 1.00 97.50 105 LYS A CA 1
ATOM 859 C C . LYS A 1 105 ? -14.163 -0.204 -0.719 1.00 97.50 105 LYS A C 1
ATOM 861 O O . LYS A 1 105 ? -14.829 0.259 0.202 1.00 97.50 105 LYS A O 1
ATOM 866 N N . VAL A 1 106 ? -13.899 -1.505 -0.846 1.00 98.19 106 VAL A N 1
ATOM 867 C CA . VAL A 1 106 ? -14.412 -2.522 0.090 1.00 98.19 106 VAL A CA 1
ATOM 868 C C . VAL A 1 106 ? -13.933 -2.253 1.520 1.00 98.19 106 VAL A C 1
ATOM 870 O O . VAL A 1 106 ? -14.726 -2.308 2.459 1.00 98.19 106 VAL A O 1
ATOM 873 N N . LEU A 1 107 ? -12.651 -1.913 1.702 1.00 98.25 107 LEU A N 1
ATOM 874 C CA . LEU A 1 107 ? -12.120 -1.541 3.017 1.00 98.25 107 LEU A CA 1
ATOM 875 C C . LEU A 1 107 ? -12.815 -0.289 3.574 1.00 98.25 107 LEU A C 1
ATOM 877 O O . LEU A 1 107 ? -13.171 -0.254 4.750 1.00 98.25 107 LEU A O 1
ATOM 881 N N . ASN A 1 108 ? -13.011 0.734 2.743 1.00 98.06 108 ASN A N 1
ATOM 882 C CA . ASN A 1 108 ? -13.629 1.992 3.152 1.00 98.06 108 ASN A CA 1
ATOM 883 C C . ASN A 1 108 ? -15.090 1.804 3.574 1.00 98.06 108 ASN A C 1
ATOM 885 O O . ASN A 1 108 ? -15.473 2.314 4.623 1.00 98.06 108 ASN A O 1
ATOM 889 N N . GLU A 1 109 ? -15.869 1.034 2.815 1.00 98.38 109 GLU A N 1
ATOM 890 C CA . GLU A 1 109 ? -17.259 0.701 3.151 1.00 98.38 109 GLU A CA 1
ATOM 891 C C . GLU A 1 109 ? -17.341 -0.099 4.463 1.00 98.38 109 GLU A C 1
ATOM 893 O O . GLU A 1 109 ? -18.154 0.206 5.338 1.00 98.38 109 GLU A O 1
ATOM 898 N N . ALA A 1 110 ? -16.447 -1.077 4.651 1.00 98.19 110 ALA A N 1
ATOM 899 C CA . ALA A 1 110 ? -16.385 -1.859 5.883 1.00 98.19 110 ALA A CA 1
ATOM 900 C C . ALA A 1 110 ? -16.054 -0.986 7.105 1.00 98.19 110 ALA A C 1
ATOM 902 O O . ALA A 1 110 ? -16.710 -1.093 8.141 1.00 98.19 110 ALA A O 1
ATOM 903 N N . LEU A 1 111 ? -15.072 -0.088 6.988 1.00 98.12 111 LEU A N 1
ATOM 904 C CA . LEU A 1 111 ? -14.692 0.811 8.077 1.00 98.12 111 LEU A CA 1
ATOM 905 C C . LEU A 1 111 ? -15.762 1.865 8.365 1.00 98.12 111 LEU A C 1
ATOM 907 O O . LEU A 1 111 ? -16.020 2.159 9.527 1.00 98.12 111 LEU A O 1
ATOM 911 N N . GLU A 1 112 ? -16.413 2.413 7.343 1.00 97.88 112 GLU A N 1
ATOM 912 C CA . GLU A 1 112 ? -17.504 3.373 7.520 1.00 97.88 112 GLU A CA 1
ATOM 913 C C . GLU A 1 112 ? -18.657 2.793 8.350 1.00 97.88 112 GLU A C 1
ATOM 915 O O . GLU A 1 112 ? -19.227 3.505 9.173 1.00 97.88 112 GLU A O 1
ATOM 920 N N . SER A 1 113 ? -18.941 1.494 8.213 1.00 97.56 113 SER A N 1
ATOM 921 C CA . SER A 1 113 ? -20.017 0.831 8.961 1.00 97.56 113 SER A CA 1
ATOM 922 C C . SER A 1 113 ? -19.765 0.686 10.470 1.00 97.56 113 SER A C 1
ATOM 924 O O . SER A 1 113 ? -20.720 0.543 11.232 1.00 97.56 113 SER A O 1
ATOM 926 N N . ILE A 1 114 ? -18.501 0.745 10.910 1.00 97.62 114 ILE A N 1
ATOM 927 C CA . ILE A 1 114 ? -18.099 0.512 12.312 1.00 97.62 114 ILE A CA 1
ATOM 928 C C . ILE A 1 114 ? -17.493 1.750 12.983 1.00 97.62 114 ILE A C 1
ATOM 930 O O . ILE A 1 114 ? -17.313 1.789 14.201 1.00 97.62 114 ILE A O 1
ATOM 934 N N . LEU A 1 115 ? -17.133 2.767 12.199 1.00 97.56 115 LEU A N 1
ATOM 935 C CA . LEU A 1 115 ? -16.517 3.994 12.685 1.00 97.56 115 LEU A CA 1
ATOM 936 C C . LEU A 1 115 ? -17.555 5.103 12.852 1.00 97.56 115 LEU A C 1
ATOM 938 O O . LEU A 1 115 ? -18.451 5.290 12.037 1.00 97.56 115 LEU A O 1
ATOM 942 N N . THR A 1 116 ? -17.354 5.953 13.859 1.00 97.44 116 THR A N 1
ATOM 943 C CA . THR A 1 116 ? -18.048 7.249 13.896 1.00 97.44 116 THR A CA 1
ATOM 944 C C . THR A 1 116 ? -17.619 8.115 12.711 1.00 97.44 116 THR A C 1
ATOM 946 O O . THR A 1 116 ? -16.481 8.025 12.243 1.00 97.44 116 THR A O 1
ATOM 949 N N . GLU A 1 117 ? -18.461 9.061 12.297 1.00 97.56 117 GLU A N 1
ATOM 950 C CA . GLU A 1 117 ? -18.148 10.009 11.216 1.00 97.56 117 GLU A CA 1
ATOM 951 C C . GLU A 1 117 ? -16.784 10.706 11.417 1.00 97.56 117 GLU A C 1
ATOM 953 O O . GLU A 1 117 ? -15.976 10.850 10.496 1.00 97.56 117 GLU A O 1
ATOM 958 N N . LYS A 1 118 ? -16.463 11.090 12.660 1.00 97.25 118 LYS A N 1
ATOM 959 C CA . LYS A 1 118 ? -15.179 11.719 13.007 1.00 97.25 118 LYS A CA 1
ATOM 960 C C . LYS A 1 118 ? -13.990 10.776 12.814 1.00 97.25 118 LYS A C 1
ATOM 962 O O . LYS A 1 118 ? -12.910 11.234 12.434 1.00 97.25 118 LYS A O 1
ATOM 967 N N . GLN A 1 119 ? -14.146 9.490 13.124 1.00 98.06 119 GLN A N 1
ATOM 968 C CA . GLN A 1 119 ? -13.110 8.480 12.905 1.00 98.06 119 GLN A CA 1
ATOM 969 C C . GLN A 1 119 ? -12.980 8.154 11.415 1.00 98.06 119 GLN A C 1
ATOM 971 O O . GLN A 1 119 ? -11.859 8.184 10.912 1.00 98.06 119 GLN A O 1
ATOM 976 N N . ASN A 1 120 ? -14.089 7.970 10.694 1.00 97.94 120 ASN A N 1
ATOM 977 C CA . ASN A 1 120 ? -14.069 7.720 9.253 1.00 97.94 120 ASN A CA 1
ATOM 978 C C . ASN A 1 120 ? -13.380 8.872 8.492 1.00 97.94 120 ASN A C 1
ATOM 980 O O . ASN A 1 120 ? -12.450 8.670 7.715 1.00 97.94 120 ASN A O 1
ATOM 984 N N . ASN A 1 121 ? -13.691 10.123 8.837 1.00 97.56 121 ASN A N 1
ATOM 985 C CA . ASN A 1 121 ? -13.010 11.290 8.271 1.00 97.56 121 ASN A CA 1
ATOM 986 C C . ASN A 1 121 ? -11.491 11.313 8.536 1.00 97.56 121 ASN A C 1
ATOM 988 O O . ASN A 1 121 ? -10.718 11.807 7.709 1.00 97.56 121 ASN A O 1
ATOM 992 N N . LYS A 1 122 ? -11.026 10.807 9.687 1.00 97.31 122 LYS A N 1
ATOM 993 C CA . LYS A 1 122 ? -9.583 10.656 9.951 1.00 97.31 122 LYS A CA 1
ATOM 994 C C . LYS A 1 122 ? -8.975 9.533 9.124 1.00 97.31 122 LYS A C 1
ATOM 996 O O . LYS A 1 122 ? -7.851 9.705 8.660 1.00 97.31 122 LYS A O 1
ATOM 1001 N N . TRP A 1 123 ? -9.693 8.425 8.962 1.00 97.12 123 TRP A N 1
ATOM 1002 C CA . TRP A 1 123 ? -9.278 7.298 8.136 1.00 97.12 123 TRP A CA 1
ATOM 1003 C C . TRP A 1 123 ? -9.069 7.737 6.684 1.00 97.12 123 TRP A C 1
ATOM 1005 O O . TRP A 1 123 ? -7.957 7.635 6.175 1.00 97.12 123 TRP A O 1
ATOM 1015 N N . LEU A 1 124 ? -10.066 8.378 6.071 1.00 95.88 124 LEU A N 1
ATOM 1016 C CA . LEU A 1 124 ? -9.964 8.873 4.694 1.00 95.88 124 LEU A CA 1
ATOM 1017 C C . LEU A 1 124 ? -8.823 9.888 4.517 1.00 95.88 124 LEU A C 1
ATOM 1019 O O . LEU A 1 124 ? -8.142 9.905 3.491 1.00 95.88 124 LEU A O 1
ATOM 1023 N N . LYS A 1 125 ? -8.558 10.732 5.525 1.00 95.19 125 LYS A N 1
ATOM 1024 C CA . LYS A 1 125 ? -7.387 11.630 5.523 1.00 95.19 125 LYS A CA 1
ATOM 1025 C C . LYS A 1 125 ? -6.069 10.861 5.623 1.00 95.19 125 LYS A C 1
ATOM 1027 O O . LYS A 1 125 ? -5.112 11.224 4.945 1.00 95.19 125 LYS A O 1
ATOM 1032 N N . TYR A 1 126 ? -6.009 9.829 6.460 1.00 94.12 126 TYR A N 1
ATOM 1033 C CA . TYR A 1 126 ? -4.829 8.982 6.619 1.00 94.12 126 TYR A CA 1
ATOM 1034 C C . TYR A 1 126 ? -4.512 8.217 5.326 1.00 94.12 126 TYR A C 1
ATOM 1036 O O . TYR A 1 126 ? -3.375 8.289 4.857 1.00 94.12 126 TYR A O 1
ATOM 1044 N N . GLN A 1 127 ? -5.519 7.604 4.696 1.00 92.25 127 GLN A N 1
ATOM 1045 C CA . GLN A 1 127 ? -5.402 6.946 3.392 1.00 92.25 127 GLN A CA 1
ATOM 1046 C C . GLN A 1 127 ? -4.893 7.922 2.321 1.00 92.25 127 GLN A C 1
ATOM 1048 O O . GLN A 1 127 ? -3.903 7.639 1.654 1.00 92.25 127 GLN A O 1
ATOM 1053 N N . LYS A 1 128 ? -5.470 9.130 2.222 1.00 89.69 128 LYS A N 1
ATOM 1054 C CA . LYS A 1 128 ? -4.999 10.170 1.282 1.00 89.69 128 LYS A CA 1
ATOM 1055 C C . LYS A 1 128 ? -3.540 10.584 1.502 1.00 89.69 128 LYS A C 1
ATOM 1057 O O . LYS A 1 128 ? -2.832 10.819 0.532 1.00 89.69 128 LYS A O 1
ATOM 1062 N N . GLN A 1 129 ? -3.072 10.660 2.751 1.00 87.88 129 GLN A N 1
ATOM 1063 C CA . GLN A 1 129 ? -1.668 10.984 3.058 1.00 87.88 129 GLN A CA 1
ATOM 1064 C C . GLN A 1 129 ? -0.696 9.898 2.591 1.00 87.88 129 GLN A C 1
ATOM 1066 O O . GLN A 1 129 ? 0.427 10.213 2.212 1.00 87.88 129 GLN A O 1
ATOM 1071 N N . HIS A 1 130 ? -1.137 8.642 2.601 1.00 81.00 130 HIS A N 1
ATOM 1072 C CA . HIS A 1 130 ? -0.357 7.509 2.098 1.00 81.00 130 HIS A CA 1
ATOM 1073 C C . HIS A 1 130 ? -0.548 7.328 0.577 1.00 81.00 130 HIS A C 1
ATOM 1075 O O . HIS A 1 130 ? 0.182 6.563 -0.042 1.00 81.00 130 HIS A O 1
ATOM 1081 N N . ASN A 1 131 ? -1.442 8.126 -0.029 1.00 71.12 131 ASN A N 1
ATOM 1082 C CA . ASN A 1 131 ? -1.763 8.180 -1.456 1.00 71.12 131 ASN A CA 1
ATOM 1083 C C . ASN A 1 131 ? -1.563 9.604 -2.048 1.00 71.12 131 ASN A C 1
ATOM 1085 O O . ASN A 1 131 ? -2.511 10.176 -2.596 1.00 71.12 131 ASN A O 1
ATOM 1089 N N . PRO A 1 132 ? -0.353 10.205 -2.006 1.00 48.94 132 PRO A N 1
ATOM 1090 C CA . PRO A 1 132 ? -0.139 11.628 -2.323 1.00 48.94 132 PRO A CA 1
ATOM 1091 C C . PRO A 1 132 ? -0.414 12.047 -3.784 1.00 48.94 132 PRO A C 1
ATOM 1093 O O . PRO A 1 132 ? -0.380 13.234 -4.093 1.00 48.94 132 PRO A O 1
ATOM 1096 N N . ASN A 1 133 ? -0.732 11.115 -4.690 1.00 47.59 133 ASN A N 1
ATOM 1097 C CA . ASN A 1 133 ? -0.996 11.396 -6.109 1.00 47.59 133 ASN A CA 1
ATOM 1098 C C . ASN A 1 133 ? -2.495 11.356 -6.474 1.00 47.59 133 ASN A C 1
ATOM 1100 O O . ASN A 1 133 ? -2.847 10.916 -7.569 1.00 47.59 133 ASN A O 1
ATOM 1104 N N . SER A 1 134 ? -3.407 11.764 -5.581 1.00 39.12 134 SER A N 1
ATOM 1105 C CA . SER A 1 134 ? -4.848 11.883 -5.893 1.00 39.12 134 SER A CA 1
ATOM 1106 C C . SER A 1 134 ? -5.199 13.073 -6.802 1.00 39.12 134 SER A C 1
ATOM 1108 O O . SER A 1 134 ? -6.369 13.285 -7.103 1.00 39.12 134 SER A O 1
ATOM 1110 N N . THR A 1 135 ? -4.208 13.843 -7.250 1.00 28.70 135 THR A N 1
ATOM 1111 C CA . THR A 1 135 ? -4.390 15.055 -8.057 1.00 28.70 135 THR A CA 1
ATOM 1112 C C . THR A 1 135 ? -3.441 15.042 -9.248 1.00 28.70 135 THR A C 1
ATOM 1114 O O . THR A 1 135 ? -2.415 15.711 -9.238 1.00 28.70 135 THR A O 1
ATOM 1117 N N . THR A 1 136 ? -3.743 14.237 -10.267 1.00 28.72 136 THR A N 1
ATOM 1118 C CA . THR A 1 136 ? -3.504 14.564 -11.690 1.00 28.72 136 THR A CA 1
ATOM 1119 C C . THR A 1 136 ? -4.049 13.437 -12.567 1.00 28.72 136 THR A C 1
ATOM 1121 O O . THR A 1 136 ? -3.596 12.294 -12.477 1.00 28.72 136 THR A O 1
ATOM 1124 N N . PHE A 1 137 ? -5.061 13.787 -13.362 1.00 34.56 137 PHE A N 1
ATOM 1125 C CA . PHE A 1 137 ? -5.549 13.026 -14.511 1.00 34.56 137 PHE A CA 1
ATOM 1126 C C . PHE A 1 137 ? -4.516 13.055 -15.648 1.00 34.56 137 PHE A C 1
ATOM 1128 O O . PHE A 1 137 ? -3.792 14.074 -15.751 1.00 34.56 137 PHE A O 1
#

Secondary structure (DSSP, 8-state):
-PPPP--HHHHHT-----HHHHHHHHT---HHHHHHHHHHHHHHHHHHHHHHHHHHHHHHHHHHHHHHHHHHHHHHT--TTHHHHHHHHHHHHHHHHHHHHHHHHHHHHHHHHHS-HHHHHHHHHHHHHH-TT-S--